Protein AF-A0A6B0VIR2-F1 (afdb_monomer_lite)

Sequence (130 aa):
MRSLENRVILGSFLLFAAVIVGVIAAERVFDVRFGDYPLLAFLAFAGLTVALPQLYLAKTDTDVDPRSRVRFAVIVTMVFAAMFAESATTLQDRLILIVGGGAFLALVGYEFFAGYRASSRDGSRPDTDR

pLDDT: mean 81.24, std 11.01, range [48.38, 96.31]

Structure (mmCIF, N/CA/C/O backbone):
data_AF-A0A6B0VIR2-F1
#
_entry.id   AF-A0A6B0VIR2-F1
#
loop_
_atom_site.group_PDB
_atom_site.id
_atom_site.type_symbol
_atom_site.label_atom_id
_atom_site.label_alt_id
_atom_site.label_comp_id
_atom_site.label_asym_id
_atom_site.label_entity_id
_atom_site.label_seq_id
_atom_site.pdbx_PDB_ins_code
_atom_site.Cartn_x
_atom_site.Cartn_y
_atom_site.Cartn_z
_atom_site.occupancy
_atom_site.B_iso_or_equiv
_atom_site.auth_seq_id
_ato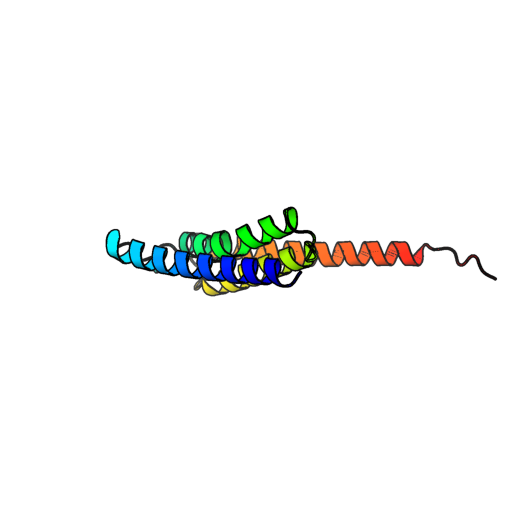m_site.auth_comp_id
_atom_site.auth_asym_id
_atom_site.auth_atom_id
_atom_site.pdbx_PDB_model_num
ATOM 1 N N . MET A 1 1 ? -2.759 -9.617 -25.330 1.00 48.38 1 MET A N 1
ATOM 2 C CA . MET A 1 1 ? -2.222 -8.529 -24.483 1.00 48.38 1 MET A CA 1
ATOM 3 C C . MET A 1 1 ? -3.301 -7.813 -23.656 1.00 48.38 1 MET A C 1
ATOM 5 O O . MET A 1 1 ? -3.176 -7.845 -22.447 1.00 48.38 1 MET A O 1
ATOM 9 N N . ARG A 1 2 ? -4.436 -7.325 -24.197 1.00 53.06 2 ARG A N 1
ATOM 10 C CA . ARG A 1 2 ? -5.511 -6.684 -23.378 1.00 53.06 2 ARG A CA 1
ATOM 11 C C . ARG A 1 2 ? -6.186 -7.556 -22.293 1.00 53.06 2 ARG A C 1
ATOM 13 O O . ARG A 1 2 ? -6.811 -7.026 -21.384 1.00 53.06 2 ARG A O 1
ATOM 20 N N . SER A 1 3 ? -6.109 -8.887 -22.383 1.00 63.16 3 SER A N 1
ATOM 21 C CA . SER A 1 3 ? -6.872 -9.794 -21.504 1.00 63.16 3 SER A CA 1
ATOM 22 C C . SER A 1 3 ? -6.234 -10.061 -20.134 1.00 63.16 3 SER A C 1
ATOM 24 O O . SER A 1 3 ? -6.971 -10.435 -19.225 1.00 63.16 3 SER A O 1
ATOM 26 N N . LEU A 1 4 ? -4.911 -9.939 -19.976 1.00 63.19 4 LEU A N 1
ATOM 27 C CA . LEU A 1 4 ? -4.227 -10.188 -18.695 1.00 63.19 4 LEU A CA 1
ATOM 28 C C . LEU A 1 4 ? -4.339 -8.968 -17.782 1.00 63.19 4 LEU A C 1
ATOM 30 O O . LEU A 1 4 ? -4.800 -9.093 -16.654 1.00 63.19 4 LEU A O 1
ATOM 34 N N . GLU A 1 5 ? -4.059 -7.781 -18.316 1.00 54.78 5 GLU A N 1
ATOM 35 C CA . GLU A 1 5 ? -4.228 -6.501 -17.624 1.00 54.78 5 GLU A CA 1
ATOM 36 C C . GLU A 1 5 ? -5.670 -6.304 -17.126 1.00 54.78 5 GLU A C 1
ATOM 38 O O . GLU A 1 5 ? -5.895 -6.041 -15.946 1.00 54.78 5 GLU A O 1
ATOM 43 N N . ASN A 1 6 ? -6.665 -6.564 -17.984 1.00 71.19 6 ASN A N 1
ATOM 44 C CA . ASN A 1 6 ? -8.073 -6.446 -17.601 1.00 71.19 6 ASN A CA 1
ATOM 45 C C . ASN A 1 6 ? -8.485 -7.492 -16.547 1.00 71.19 6 ASN A C 1
ATOM 47 O O . ASN A 1 6 ? -9.329 -7.214 -15.702 1.00 71.19 6 ASN A O 1
ATOM 51 N N . ARG A 1 7 ? -7.869 -8.685 -16.549 1.00 70.75 7 ARG A N 1
ATOM 52 C CA . ARG A 1 7 ? -8.083 -9.712 -15.513 1.00 70.75 7 ARG A CA 1
ATOM 53 C C . ARG A 1 7 ? -7.427 -9.351 -14.191 1.00 70.75 7 ARG A C 1
ATOM 55 O O . ARG A 1 7 ? -7.983 -9.679 -13.153 1.00 70.75 7 ARG A O 1
ATOM 62 N N . VAL A 1 8 ? -6.275 -8.692 -14.221 1.00 64.06 8 VAL A N 1
ATOM 63 C CA . VAL A 1 8 ? -5.580 -8.230 -13.018 1.00 64.06 8 VAL A CA 1
ATOM 64 C C . VAL A 1 8 ? -6.339 -7.077 -12.379 1.00 64.06 8 VAL A C 1
ATOM 66 O O . VAL A 1 8 ? -6.600 -7.130 -11.184 1.00 64.06 8 VAL A O 1
ATOM 69 N N . ILE A 1 9 ? -6.761 -6.083 -13.165 1.00 71.25 9 ILE A N 1
ATOM 70 C CA . ILE A 1 9 ? -7.590 -4.974 -12.673 1.00 71.25 9 ILE A CA 1
ATOM 71 C C . ILE A 1 9 ? -8.893 -5.521 -12.089 1.00 71.25 9 ILE A C 1
ATOM 73 O O . ILE A 1 9 ? -9.252 -5.188 -10.960 1.00 71.25 9 ILE A O 1
ATOM 77 N N . LEU A 1 10 ? -9.561 -6.422 -12.816 1.00 76.81 10 LEU A N 1
ATOM 78 C CA . LEU A 1 10 ? -10.772 -7.078 -12.335 1.00 76.81 10 LEU A CA 1
ATOM 79 C C . LEU A 1 10 ? -10.500 -7.924 -11.085 1.00 76.81 10 LEU A C 1
ATOM 81 O O . LEU A 1 10 ? -11.298 -7.906 -10.161 1.00 76.81 10 LEU A O 1
ATOM 85 N N . GLY A 1 11 ? -9.366 -8.620 -11.017 1.00 75.50 11 GLY A N 1
ATOM 86 C CA . GLY A 1 11 ? -8.953 -9.418 -9.866 1.00 75.50 11 GLY A CA 1
ATOM 87 C C . GLY A 1 11 ? -8.680 -8.569 -8.628 1.00 75.50 11 GLY A C 1
ATOM 88 O O . GLY A 1 11 ? -9.158 -8.906 -7.550 1.00 75.50 11 GLY A O 1
ATOM 89 N N . SER A 1 12 ? -7.986 -7.439 -8.772 1.00 63.53 12 SER A N 1
ATOM 90 C CA . SER A 1 12 ? -7.766 -6.479 -7.686 1.00 63.53 12 SER A CA 1
ATOM 91 C C . SER A 1 12 ? -9.071 -5.833 -7.235 1.00 63.53 12 SER A C 1
ATOM 93 O O . SER A 1 12 ? -9.294 -5.692 -6.037 1.00 63.53 12 SER A O 1
ATOM 95 N N . PHE A 1 13 ? -9.964 -5.500 -8.169 1.00 76.50 13 PHE A N 1
ATOM 96 C CA . PHE A 1 13 ? -11.279 -4.955 -7.844 1.00 76.50 13 PHE A CA 1
ATOM 97 C C . PHE A 1 13 ? -12.163 -5.980 -7.122 1.00 76.50 13 PHE A C 1
ATOM 99 O O . PHE A 1 13 ? -12.786 -5.658 -6.115 1.00 76.50 13 PHE A O 1
ATOM 106 N N . LEU A 1 14 ? -12.178 -7.230 -7.590 1.00 72.81 14 LEU A N 1
ATOM 107 C CA . LEU A 1 14 ? -12.911 -8.323 -6.952 1.00 72.81 14 LEU A CA 1
ATOM 108 C C . LEU A 1 14 ? -12.332 -8.667 -5.579 1.00 72.81 14 LEU A C 1
ATOM 110 O O . LEU A 1 14 ? -13.099 -8.901 -4.653 1.00 72.81 14 LEU A O 1
ATOM 114 N N . LEU A 1 15 ? -11.006 -8.656 -5.421 1.00 75.19 15 LEU A N 1
ATOM 115 C CA . LEU A 1 15 ? -10.352 -8.852 -4.128 1.00 75.19 15 LEU A CA 1
ATOM 116 C C . LEU A 1 15 ? -10.693 -7.715 -3.161 1.00 75.19 15 LEU A C 1
ATOM 118 O O . LEU A 1 15 ? -11.022 -7.972 -2.008 1.00 75.19 15 LEU A O 1
ATOM 122 N N . PHE A 1 16 ? -10.660 -6.468 -3.632 1.00 71.50 16 PHE A N 1
ATOM 123 C CA . PHE A 1 16 ? -11.056 -5.304 -2.846 1.00 71.50 16 PHE A CA 1
ATOM 124 C C . PHE A 1 16 ? -12.523 -5.398 -2.406 1.00 71.50 16 PHE A C 1
ATOM 126 O O . PHE A 1 16 ? -12.823 -5.260 -1.222 1.00 71.50 16 PHE A O 1
ATOM 133 N N . ALA A 1 17 ? -13.429 -5.726 -3.332 1.00 76.00 17 ALA A N 1
ATOM 134 C CA . ALA A 1 17 ? -14.837 -5.951 -3.027 1.00 76.00 17 ALA A CA 1
ATOM 135 C C . ALA A 1 17 ? -15.031 -7.112 -2.037 1.00 76.00 17 ALA A C 1
ATOM 137 O O . ALA A 1 17 ? -15.812 -6.991 -1.096 1.00 76.00 17 ALA A O 1
ATOM 138 N N . ALA A 1 18 ? -14.290 -8.212 -2.197 1.00 74.12 18 ALA A N 1
ATOM 139 C CA . ALA A 1 18 ? -14.331 -9.350 -1.286 1.00 74.12 18 ALA A CA 1
ATOM 140 C C . ALA A 1 18 ? -13.839 -8.984 0.120 1.00 74.12 18 ALA A C 1
ATOM 142 O O . ALA A 1 18 ? -14.436 -9.426 1.097 1.00 74.12 18 ALA A O 1
ATOM 143 N N . VAL A 1 19 ? -12.804 -8.148 0.241 1.00 76.94 19 VAL A N 1
ATOM 144 C CA . VAL A 1 19 ? -12.332 -7.653 1.541 1.00 76.94 19 VAL A CA 1
ATOM 145 C C . VAL A 1 19 ? -13.355 -6.724 2.182 1.00 76.94 19 VAL A C 1
ATOM 147 O O . VAL A 1 19 ? -13.626 -6.888 3.365 1.00 76.94 19 VAL A O 1
ATOM 150 N N . ILE A 1 20 ? -13.996 -5.827 1.427 1.00 78.38 20 ILE A N 1
ATOM 151 C CA . ILE A 1 20 ? -15.095 -5.004 1.959 1.00 78.38 20 ILE A CA 1
ATOM 152 C C . ILE A 1 20 ? -16.221 -5.891 2.494 1.00 78.38 20 ILE A C 1
ATOM 154 O O . ILE A 1 20 ? -16.658 -5.720 3.630 1.00 78.38 20 ILE A O 1
ATOM 158 N N . VAL A 1 21 ? -16.676 -6.862 1.697 1.00 80.69 21 VAL A N 1
ATOM 159 C CA . VAL A 1 21 ? -17.737 -7.792 2.108 1.00 80.69 21 VAL A CA 1
ATOM 160 C C . VAL A 1 21 ? -17.302 -8.611 3.322 1.00 80.69 21 VAL A C 1
ATOM 162 O O . VAL A 1 21 ? -18.093 -8.787 4.244 1.00 80.69 21 VAL A O 1
ATOM 165 N N . GLY A 1 22 ? -16.050 -9.070 3.354 1.00 74.00 22 GLY A N 1
ATOM 166 C CA . GLY A 1 22 ? -15.472 -9.811 4.471 1.00 74.00 22 GLY A CA 1
ATOM 167 C C . GLY A 1 22 ? -15.411 -8.991 5.757 1.00 74.00 22 GLY A C 1
ATOM 168 O O . GLY A 1 22 ? -15.778 -9.503 6.807 1.00 74.00 22 GLY A O 1
ATOM 169 N N . VAL A 1 23 ? -15.026 -7.715 5.672 1.00 70.94 23 VAL A N 1
ATOM 170 C CA . VAL A 1 23 ? -15.033 -6.780 6.805 1.00 70.94 23 VAL A CA 1
ATOM 171 C C . VAL A 1 23 ? -16.461 -6.579 7.307 1.00 70.94 23 VAL A C 1
ATOM 173 O O . VAL A 1 23 ? -16.721 -6.843 8.473 1.00 70.94 23 VAL A O 1
ATOM 176 N N . ILE A 1 24 ? -17.413 -6.236 6.432 1.00 76.38 24 ILE A N 1
ATOM 177 C CA . ILE A 1 24 ? -18.823 -6.033 6.819 1.00 76.38 24 ILE A CA 1
ATOM 178 C C . ILE A 1 24 ? -19.416 -7.301 7.452 1.00 76.38 24 ILE A C 1
ATOM 180 O O . ILE A 1 24 ? -20.135 -7.231 8.449 1.00 76.38 24 ILE A O 1
ATOM 184 N N . ALA A 1 25 ? -19.133 -8.472 6.877 1.00 73.50 25 ALA A N 1
ATOM 185 C CA . ALA A 1 25 ? -19.595 -9.747 7.410 1.00 73.50 25 ALA A CA 1
ATOM 186 C C . ALA A 1 25 ? -18.953 -10.057 8.769 1.00 73.50 25 ALA A C 1
ATOM 188 O O . ALA A 1 25 ? -19.650 -10.501 9.678 1.00 73.50 25 ALA A O 1
ATOM 189 N N . ALA A 1 26 ? -17.655 -9.791 8.931 1.00 67.12 26 ALA A N 1
ATOM 190 C CA . ALA A 1 26 ? -16.948 -9.994 10.188 1.00 67.12 26 ALA A CA 1
ATOM 191 C C . ALA A 1 26 ? -17.471 -9.070 11.297 1.00 67.12 26 ALA A C 1
ATOM 193 O O . ALA A 1 26 ? -17.701 -9.549 12.404 1.00 67.12 26 ALA A O 1
ATOM 194 N N . GLU A 1 27 ? -17.746 -7.796 11.002 1.00 76.44 27 GLU A N 1
ATOM 195 C CA . GLU A 1 27 ? -18.353 -6.876 11.974 1.00 76.44 27 GLU A CA 1
ATOM 196 C C . GLU A 1 27 ? -19.726 -7.376 12.437 1.00 76.44 27 GLU A C 1
ATOM 198 O O . GLU A 1 27 ? -20.033 -7.349 13.625 1.00 76.44 27 GLU A O 1
ATOM 203 N N . ARG A 1 28 ? -20.540 -7.909 11.517 1.00 74.50 28 ARG A N 1
ATOM 204 C CA . ARG A 1 28 ? -21.872 -8.434 11.853 1.00 74.50 28 ARG A CA 1
ATOM 205 C C . ARG A 1 28 ? -21.856 -9.754 12.616 1.00 74.50 28 ARG A C 1
ATOM 207 O O . ARG A 1 28 ? -22.783 -10.007 13.377 1.00 74.50 28 ARG A O 1
ATOM 214 N N . VAL A 1 29 ? -20.876 -10.619 12.361 1.00 75.31 29 VAL A N 1
ATOM 215 C CA . VAL A 1 29 ? -20.818 -11.968 12.953 1.00 75.31 29 VAL A CA 1
ATOM 216 C C . VAL A 1 29 ? -20.081 -11.969 14.288 1.00 75.31 29 VAL A C 1
ATOM 218 O O . VAL A 1 29 ? -20.483 -12.688 15.198 1.00 75.31 29 VAL A O 1
ATOM 221 N N . PHE A 1 30 ? -19.011 -11.183 14.408 1.00 71.75 30 PHE A N 1
ATOM 222 C CA . PHE A 1 30 ? -18.146 -11.184 15.588 1.00 71.75 30 PHE A CA 1
ATOM 223 C C . PHE A 1 30 ? -18.398 -10.001 16.534 1.00 71.75 30 PHE A C 1
ATOM 225 O O . PHE A 1 30 ? -17.767 -9.952 17.585 1.00 71.75 30 PHE A O 1
ATOM 232 N N . ASP A 1 31 ? -19.296 -9.070 16.178 1.00 70.25 31 ASP A N 1
ATOM 233 C CA . ASP A 1 31 ? -19.576 -7.823 16.919 1.00 70.25 31 ASP A CA 1
ATOM 234 C C . ASP A 1 31 ? -18.309 -6.983 17.194 1.00 70.25 31 ASP A C 1
ATOM 236 O O . ASP A 1 31 ? -18.206 -6.223 18.153 1.00 70.25 31 ASP A O 1
ATOM 240 N N . VAL A 1 32 ? -17.300 -7.140 16.333 1.00 67.88 32 VAL A N 1
ATOM 241 C CA . VAL A 1 32 ? -16.041 -6.395 16.387 1.00 67.88 32 VAL A CA 1
ATOM 242 C C . VAL A 1 32 ? -16.182 -5.168 15.502 1.00 67.88 32 VAL A C 1
ATOM 244 O O . VAL A 1 32 ? -16.539 -5.302 14.337 1.00 67.88 32 VAL A O 1
ATOM 247 N N . ARG A 1 33 ? -15.850 -3.978 16.007 1.00 70.00 33 ARG A N 1
ATOM 248 C CA . ARG A 1 33 ? -15.780 -2.764 15.183 1.00 70.00 33 ARG A CA 1
ATOM 249 C C . ARG A 1 33 ? -14.360 -2.626 14.655 1.00 70.00 33 ARG A C 1
ATOM 251 O O . ARG A 1 33 ? -13.426 -2.464 15.437 1.00 70.00 33 ARG A O 1
ATOM 258 N N . PHE A 1 34 ? -14.163 -2.653 13.337 1.00 67.06 34 PHE A N 1
ATOM 259 C CA . PHE A 1 34 ? -12.814 -2.496 12.772 1.00 67.06 34 PHE A CA 1
ATOM 260 C C . PHE A 1 34 ? -12.199 -1.120 13.075 1.00 67.06 34 PHE A C 1
ATOM 262 O O . PHE A 1 34 ? -10.976 -0.987 13.062 1.00 67.06 34 PHE A O 1
ATOM 269 N N . GLY A 1 35 ? -13.027 -0.126 13.416 1.00 69.62 35 GLY A N 1
ATOM 270 C CA . GLY A 1 35 ? -12.578 1.172 13.930 1.00 69.62 35 GLY A CA 1
ATOM 271 C C . GLY A 1 35 ? -11.775 1.092 15.235 1.00 69.6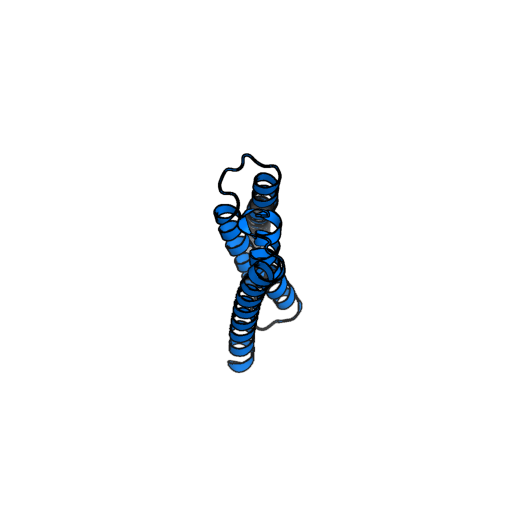2 35 GLY A C 1
ATOM 272 O O . GLY A 1 35 ? -10.932 1.951 15.466 1.00 69.62 35 GLY A O 1
ATOM 273 N N . ASP A 1 36 ? -11.953 0.040 16.042 1.00 79.62 36 ASP A N 1
ATOM 274 C CA . ASP A 1 36 ? -11.201 -0.149 17.293 1.00 79.62 36 ASP A CA 1
ATOM 275 C C . ASP A 1 36 ? -9.798 -0.744 17.048 1.00 79.62 36 ASP A C 1
ATOM 277 O O . ASP A 1 36 ? -8.939 -0.752 17.935 1.00 79.62 36 ASP A O 1
ATOM 281 N N . TYR A 1 37 ? -9.537 -1.221 15.825 1.00 84.25 37 TYR A N 1
ATOM 282 C CA . TYR A 1 37 ? -8.283 -1.859 15.423 1.00 84.25 37 TYR A CA 1
ATOM 283 C C . TYR A 1 37 ? -7.728 -1.245 14.124 1.00 84.25 37 TYR A C 1
ATOM 285 O O . TYR A 1 37 ? -7.601 -1.944 13.109 1.00 84.25 37 TYR A O 1
ATOM 293 N N . PRO A 1 38 ? -7.352 0.050 14.134 1.00 86.19 38 PRO A N 1
ATOM 294 C CA . PRO A 1 38 ? -6.908 0.771 12.940 1.00 86.19 38 PRO A CA 1
ATOM 295 C C . PRO A 1 38 ? -5.706 0.113 12.254 1.00 86.19 38 PRO A C 1
ATOM 297 O O . PRO A 1 38 ? -5.623 0.123 11.027 1.00 86.19 38 PRO A O 1
ATOM 300 N N . LEU A 1 39 ? -4.803 -0.529 13.007 1.00 86.50 39 LEU A N 1
ATOM 301 C CA . LEU A 1 39 ? -3.668 -1.244 12.417 1.00 86.50 39 LEU A CA 1
ATOM 302 C C . LEU A 1 39 ? -4.112 -2.473 11.614 1.00 86.50 39 LEU A C 1
ATOM 304 O O . LEU A 1 39 ? -3.615 -2.702 10.513 1.00 86.50 39 LEU A O 1
ATOM 308 N N . LEU A 1 40 ? -5.049 -3.263 12.145 1.00 85.25 40 LEU A N 1
ATOM 309 C CA . LEU A 1 40 ? -5.593 -4.430 11.443 1.00 85.25 40 LEU A CA 1
ATOM 310 C C . LEU A 1 40 ? -6.357 -4.004 10.192 1.00 85.25 40 LEU A C 1
ATOM 312 O O . LEU A 1 40 ? -6.164 -4.598 9.132 1.00 85.25 40 LEU A O 1
ATOM 316 N N . ALA A 1 41 ? -7.170 -2.953 10.303 1.00 85.50 41 ALA A N 1
ATOM 317 C CA . ALA A 1 41 ? -7.882 -2.389 9.167 1.00 85.50 41 ALA A CA 1
ATOM 318 C C . ALA A 1 41 ? -6.899 -1.901 8.088 1.00 85.50 41 ALA A C 1
ATOM 320 O O . ALA A 1 41 ? -7.015 -2.288 6.925 1.00 85.50 41 ALA A O 1
ATOM 321 N N . PHE A 1 42 ? -5.863 -1.152 8.470 1.00 88.19 42 PHE A N 1
ATOM 322 C CA . PHE A 1 42 ? -4.808 -0.718 7.557 1.00 88.19 42 PHE A CA 1
ATOM 323 C C . PHE A 1 42 ? -4.116 -1.897 6.856 1.00 88.19 42 PHE A C 1
ATOM 325 O O . PHE A 1 42 ? -3.958 -1.881 5.636 1.00 88.19 42 PHE A O 1
ATOM 332 N N . LEU A 1 43 ? -3.737 -2.948 7.588 1.00 88.75 43 LEU A N 1
ATOM 333 C CA . LEU A 1 43 ? -3.098 -4.128 6.998 1.00 88.75 43 LEU A CA 1
ATOM 334 C C . LEU A 1 43 ? -4.032 -4.885 6.048 1.00 88.75 43 LEU A C 1
ATOM 336 O O . LEU A 1 43 ? -3.581 -5.366 5.008 1.00 88.75 43 LEU A O 1
ATOM 340 N N . ALA A 1 44 ? -5.324 -4.971 6.361 1.00 84.62 44 ALA A N 1
ATOM 341 C CA . ALA A 1 44 ? -6.306 -5.594 5.483 1.00 84.62 44 ALA A CA 1
ATOM 342 C C . ALA A 1 44 ? -6.490 -4.787 4.189 1.00 84.62 44 ALA A C 1
ATOM 344 O O . ALA A 1 44 ? -6.387 -5.335 3.093 1.00 84.62 44 ALA A O 1
ATOM 345 N N . PHE A 1 45 ? -6.697 -3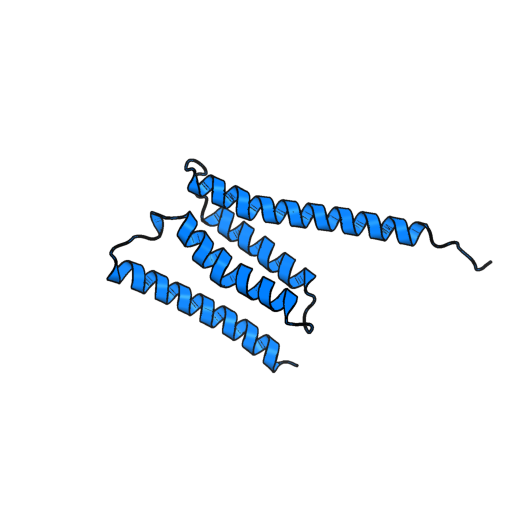.474 4.288 1.00 83.12 45 PHE A N 1
ATOM 346 C CA . PHE A 1 45 ? -6.912 -2.635 3.112 1.00 83.12 45 PHE A CA 1
ATOM 347 C C . PHE A 1 45 ? -5.605 -2.374 2.356 1.00 83.12 45 PHE A C 1
ATOM 349 O O . PHE A 1 45 ? -5.433 -2.848 1.235 1.00 83.12 45 PHE A O 1
ATOM 356 N N . ALA A 1 46 ? -4.639 -1.684 2.955 1.00 88.12 46 ALA A N 1
ATOM 357 C CA . ALA A 1 46 ? -3.400 -1.323 2.272 1.00 88.12 46 ALA A CA 1
ATOM 358 C C . ALA A 1 46 ? -2.499 -2.538 2.011 1.00 88.12 46 ALA A C 1
ATOM 360 O O . ALA A 1 46 ? -1.954 -2.685 0.919 1.00 88.12 46 ALA A O 1
ATOM 361 N N . GLY A 1 47 ? -2.356 -3.432 2.991 1.00 86.69 47 GLY A N 1
ATOM 362 C CA . GLY A 1 47 ? -1.485 -4.600 2.874 1.00 86.69 47 GLY A CA 1
ATOM 363 C C . GLY A 1 47 ? -2.051 -5.658 1.930 1.00 86.69 47 GLY A C 1
ATOM 364 O O . GLY A 1 47 ? -1.457 -5.951 0.893 1.00 86.69 47 GLY A O 1
ATOM 365 N N . LEU A 1 48 ? -3.202 -6.232 2.280 1.00 85.69 48 LEU A N 1
ATOM 366 C CA . LEU A 1 48 ? -3.741 -7.406 1.593 1.00 85.69 48 LEU A CA 1
ATOM 367 C C . LEU A 1 48 ? -4.386 -7.074 0.242 1.00 85.69 48 LEU A C 1
ATOM 369 O O . LEU A 1 48 ? -4.208 -7.841 -0.702 1.00 85.69 48 LEU A O 1
ATOM 373 N N . THR A 1 49 ? -5.112 -5.956 0.114 1.00 81.06 49 THR A N 1
ATOM 374 C CA . THR A 1 49 ? -5.797 -5.638 -1.159 1.00 81.06 49 THR A CA 1
ATOM 375 C C . THR A 1 49 ? -4.935 -4.882 -2.159 1.00 81.06 49 THR A C 1
ATOM 377 O O . THR A 1 49 ? -5.192 -4.966 -3.360 1.00 81.06 49 THR A O 1
ATOM 380 N N . VAL A 1 50 ? -3.901 -4.172 -1.694 1.00 83.62 50 VAL A N 1
ATOM 381 C CA . VAL A 1 50 ? -3.072 -3.324 -2.560 1.00 83.62 50 VAL A CA 1
ATOM 382 C C . VAL A 1 50 ? -1.633 -3.809 -2.615 1.00 83.62 50 VAL A C 1
ATOM 384 O O . VAL A 1 50 ? -1.187 -4.273 -3.665 1.00 83.62 50 VAL A O 1
ATOM 387 N N . ALA A 1 51 ? -0.891 -3.702 -1.514 1.00 88.38 51 ALA A N 1
ATOM 388 C CA . ALA A 1 51 ? 0.547 -3.922 -1.525 1.00 88.38 51 ALA A CA 1
ATOM 389 C C . ALA A 1 51 ? 0.895 -5.354 -1.943 1.00 88.38 51 ALA A C 1
ATOM 391 O O . ALA A 1 51 ? 1.727 -5.549 -2.825 1.00 88.38 51 ALA A O 1
ATOM 392 N N . LEU A 1 52 ? 0.222 -6.357 -1.377 1.00 86.44 52 LEU A N 1
ATOM 393 C CA . LEU A 1 52 ? 0.525 -7.761 -1.635 1.00 86.44 52 LEU A CA 1
ATOM 394 C C . LEU A 1 52 ? 0.270 -8.154 -3.107 1.00 86.44 52 LEU A C 1
ATOM 396 O O . LEU A 1 52 ? 1.204 -8.668 -3.728 1.00 86.44 52 LEU A O 1
ATOM 400 N N . PRO A 1 53 ? -0.892 -7.857 -3.728 1.00 81.25 53 PRO A N 1
ATOM 401 C CA . PRO A 1 53 ? -1.098 -8.108 -5.154 1.00 81.25 53 PRO A CA 1
ATOM 402 C C . PRO A 1 53 ? -0.115 -7.355 -6.052 1.00 81.25 53 PRO A C 1
ATOM 404 O O . PRO A 1 53 ? 0.426 -7.937 -6.990 1.00 81.25 53 PRO A O 1
ATOM 407 N N . GLN A 1 54 ? 0.155 -6.076 -5.771 1.00 86.38 54 GLN A N 1
ATOM 408 C CA . GLN A 1 54 ? 1.037 -5.265 -6.617 1.00 86.38 54 GLN A CA 1
ATOM 409 C C . GLN A 1 54 ? 2.497 -5.721 -6.537 1.00 86.38 54 GLN A C 1
ATOM 411 O O . GLN A 1 54 ? 3.176 -5.773 -7.562 1.00 86.38 54 GLN A O 1
ATOM 416 N N . LEU A 1 55 ? 2.969 -6.114 -5.351 1.00 87.00 55 LEU A N 1
ATOM 417 C CA . LEU A 1 55 ? 4.307 -6.677 -5.164 1.00 87.00 55 LEU A CA 1
ATOM 418 C C . LEU A 1 55 ? 4.427 -8.087 -5.754 1.00 87.00 55 LEU A C 1
ATOM 420 O O . LEU A 1 55 ? 5.465 -8.418 -6.326 1.00 87.00 55 LEU A O 1
ATOM 424 N N . TYR A 1 56 ? 3.372 -8.903 -5.663 1.00 82.31 56 TYR A N 1
ATOM 425 C CA . TYR A 1 56 ? 3.325 -10.202 -6.332 1.00 82.31 56 TYR A CA 1
ATOM 426 C C . TYR A 1 56 ? 3.459 -10.032 -7.849 1.00 82.31 56 TYR A C 1
ATOM 428 O O . TYR A 1 56 ? 4.339 -10.632 -8.460 1.00 82.31 56 TYR A O 1
ATOM 436 N N . LEU A 1 57 ? 2.669 -9.131 -8.438 1.00 82.75 57 LEU A N 1
ATOM 437 C CA . LEU A 1 57 ? 2.710 -8.852 -9.873 1.00 82.75 57 LEU A CA 1
ATOM 438 C C . LEU A 1 57 ? 4.031 -8.230 -10.313 1.00 82.75 57 LEU A C 1
ATOM 440 O O . LEU A 1 57 ? 4.530 -8.589 -11.370 1.00 82.75 57 LEU A O 1
ATOM 444 N N . ALA A 1 58 ? 4.644 -7.366 -9.502 1.00 86.69 58 ALA A N 1
ATOM 445 C CA . ALA A 1 58 ? 5.983 -6.847 -9.786 1.00 86.69 58 ALA A CA 1
ATOM 446 C C . ALA A 1 58 ? 7.034 -7.962 -9.919 1.00 86.69 58 ALA A C 1
ATOM 448 O O . ALA A 1 58 ? 8.043 -7.778 -10.594 1.00 86.69 58 ALA A O 1
ATOM 449 N N . LYS A 1 59 ? 6.809 -9.116 -9.283 1.00 87.88 59 LYS A N 1
ATOM 450 C CA . LYS A 1 59 ? 7.697 -10.275 -9.369 1.00 87.88 59 LYS A CA 1
ATOM 451 C C . LYS A 1 59 ? 7.327 -11.234 -10.501 1.00 87.88 59 LYS A C 1
ATOM 453 O O . LYS A 1 59 ? 8.222 -11.853 -11.069 1.00 87.88 59 LYS A O 1
ATOM 458 N N . THR A 1 60 ? 6.038 -11.426 -10.772 1.00 82.81 60 THR A N 1
ATOM 459 C CA . THR A 1 60 ? 5.566 -12.498 -11.665 1.00 82.81 60 THR A CA 1
ATOM 460 C C . THR A 1 60 ? 5.176 -12.035 -13.059 1.00 82.81 60 THR A C 1
ATOM 462 O O . THR A 1 60 ? 5.103 -12.868 -13.956 1.00 82.81 60 THR A O 1
ATOM 465 N N . ASP A 1 61 ? 4.878 -10.752 -13.238 1.00 78.38 61 ASP A N 1
ATOM 466 C CA . ASP A 1 61 ? 4.399 -10.197 -14.499 1.00 78.38 61 ASP A CA 1
ATOM 467 C C . ASP A 1 61 ? 5.454 -9.278 -15.124 1.00 78.38 61 ASP A C 1
ATOM 469 O O . ASP A 1 61 ? 5.935 -8.340 -14.488 1.00 78.38 61 ASP A O 1
ATOM 473 N N . THR A 1 62 ? 5.806 -9.557 -16.378 1.00 76.31 62 THR A N 1
ATOM 474 C CA . THR A 1 62 ? 6.777 -8.783 -17.161 1.00 76.31 62 THR A CA 1
ATOM 475 C C . THR A 1 62 ? 6.122 -7.792 -18.122 1.00 76.31 62 THR A C 1
ATOM 477 O O . THR A 1 62 ? 6.839 -7.009 -18.739 1.00 76.31 62 THR A O 1
ATOM 480 N N . ASP A 1 63 ? 4.792 -7.810 -18.266 1.00 77.25 63 ASP A N 1
ATOM 481 C CA . ASP A 1 63 ? 4.081 -6.940 -19.215 1.00 77.25 63 ASP A CA 1
ATOM 482 C C . ASP A 1 63 ? 4.084 -5.468 -18.772 1.00 77.25 63 ASP A C 1
ATOM 484 O O . ASP A 1 63 ? 4.052 -4.558 -19.601 1.00 77.25 63 ASP A O 1
ATOM 488 N N . VAL A 1 64 ? 4.144 -5.220 -17.462 1.00 76.88 64 VAL A N 1
ATOM 489 C CA . VAL A 1 64 ? 4.236 -3.879 -16.874 1.00 76.88 64 VAL A CA 1
ATOM 490 C C . VAL A 1 64 ? 5.526 -3.774 -16.083 1.00 76.88 64 VAL A C 1
ATOM 492 O O . VAL A 1 64 ? 5.860 -4.671 -15.313 1.00 76.88 64 VAL A O 1
ATOM 495 N N . ASP A 1 65 ? 6.206 -2.637 -16.223 1.00 83.62 65 ASP A N 1
ATOM 496 C CA . ASP A 1 65 ? 7.430 -2.334 -15.491 1.00 83.62 65 ASP A CA 1
ATOM 497 C C . ASP A 1 65 ? 7.257 -2.563 -13.967 1.00 83.62 65 ASP A C 1
ATOM 499 O O . ASP A 1 65 ? 6.443 -1.887 -13.319 1.00 83.62 65 ASP A O 1
ATOM 503 N N . PRO A 1 66 ? 8.032 -3.486 -13.362 1.00 83.38 66 PRO A N 1
ATOM 504 C CA . PRO A 1 66 ? 7.964 -3.791 -11.934 1.00 83.38 66 PRO A CA 1
ATOM 505 C C . PRO A 1 66 ? 8.141 -2.566 -11.03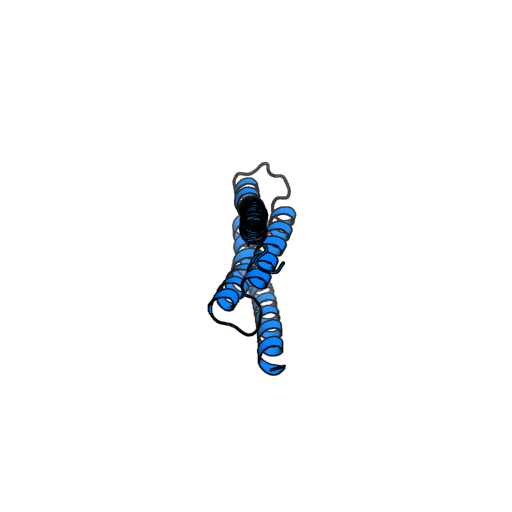9 1.00 83.38 66 PRO A C 1
ATOM 507 O O . PRO A 1 66 ? 7.502 -2.456 -9.990 1.00 83.38 66 PRO A O 1
ATOM 510 N N . ARG A 1 67 ? 8.983 -1.611 -11.455 1.00 86.38 67 ARG A N 1
ATOM 511 C CA . ARG A 1 67 ? 9.251 -0.395 -10.679 1.00 86.38 67 ARG A CA 1
ATOM 512 C C . ARG A 1 67 ? 8.007 0.483 -10.586 1.00 86.38 67 ARG A C 1
ATOM 514 O O . ARG A 1 67 ? 7.706 1.001 -9.512 1.00 86.38 67 ARG A O 1
ATOM 521 N N . SER A 1 68 ? 7.238 0.588 -11.665 1.00 86.00 68 SER A N 1
ATOM 522 C CA . SER A 1 68 ? 5.953 1.294 -11.685 1.00 86.00 68 SER A CA 1
ATOM 523 C C . SER A 1 68 ? 4.926 0.666 -10.734 1.00 86.00 68 SER A C 1
ATOM 525 O O . SER A 1 68 ? 4.247 1.389 -10.002 1.00 86.00 68 SER A O 1
ATOM 527 N N . ARG A 1 69 ? 4.875 -0.671 -10.651 1.00 88.31 69 ARG A N 1
ATOM 528 C CA . ARG A 1 69 ? 3.996 -1.394 -9.709 1.00 88.31 69 ARG A CA 1
ATOM 529 C C . ARG A 1 69 ? 4.376 -1.145 -8.248 1.00 88.31 69 ARG A C 1
ATOM 531 O O . ARG A 1 69 ? 3.506 -0.857 -7.427 1.00 88.31 69 ARG A O 1
ATOM 538 N N . VAL A 1 70 ? 5.672 -1.194 -7.929 1.00 91.12 70 VAL A N 1
ATOM 539 C CA . VAL A 1 70 ? 6.179 -0.904 -6.575 1.00 91.12 70 VAL A CA 1
ATOM 540 C C . VAL A 1 70 ? 5.879 0.543 -6.178 1.00 91.12 70 VAL A C 1
ATOM 542 O O . VAL A 1 70 ? 5.392 0.781 -5.074 1.00 91.12 70 VAL A O 1
ATOM 545 N N . ARG A 1 71 ? 6.098 1.511 -7.080 1.00 90.69 71 ARG A N 1
ATOM 546 C CA . ARG A 1 71 ? 5.769 2.928 -6.839 1.00 90.69 71 ARG A CA 1
ATOM 547 C C . ARG A 1 71 ? 4.292 3.108 -6.504 1.00 90.69 71 ARG A C 1
ATOM 549 O O . ARG A 1 71 ? 3.972 3.739 -5.501 1.00 90.69 71 ARG A O 1
ATOM 556 N N . PHE A 1 72 ? 3.405 2.521 -7.308 1.00 89.88 72 PHE A N 1
ATOM 557 C CA . PHE A 1 72 ? 1.967 2.577 -7.060 1.00 89.88 72 PHE A CA 1
ATOM 558 C C . PHE A 1 72 ? 1.603 1.979 -5.694 1.00 89.88 72 PHE A C 1
ATOM 560 O O . PHE A 1 72 ? 0.924 2.633 -4.904 1.00 89.88 72 PHE A O 1
ATOM 567 N N . ALA A 1 73 ? 2.113 0.782 -5.380 1.00 90.88 73 ALA A N 1
ATOM 568 C CA . ALA A 1 73 ? 1.867 0.117 -4.103 1.00 90.88 73 ALA A CA 1
ATOM 569 C C . ALA A 1 73 ? 2.268 0.993 -2.908 1.00 90.88 73 ALA A C 1
ATOM 571 O O . ALA A 1 73 ? 1.489 1.158 -1.971 1.00 90.88 73 ALA A O 1
ATOM 572 N N . VAL A 1 74 ? 3.460 1.591 -2.957 1.00 94.38 74 VAL A N 1
ATOM 573 C CA . VAL A 1 74 ? 3.983 2.447 -1.886 1.00 94.38 74 VAL A CA 1
ATOM 574 C C . VAL A 1 74 ? 3.167 3.734 -1.741 1.00 94.38 74 VAL A C 1
ATOM 576 O O . VAL A 1 74 ? 2.803 4.092 -0.623 1.00 94.38 74 VAL A O 1
ATOM 579 N N . ILE A 1 75 ? 2.836 4.409 -2.847 1.00 92.19 75 ILE A N 1
ATOM 580 C CA . ILE A 1 75 ? 2.049 5.653 -2.818 1.00 92.19 75 ILE A CA 1
ATOM 581 C C . ILE A 1 75 ? 0.665 5.394 -2.222 1.00 92.19 75 ILE A C 1
ATOM 583 O O . ILE A 1 75 ? 0.244 6.099 -1.308 1.00 92.19 75 ILE A O 1
ATOM 587 N N . VAL A 1 76 ? -0.029 4.357 -2.692 1.00 90.94 76 VAL A N 1
ATOM 588 C CA . VAL A 1 76 ? -1.367 4.023 -2.191 1.00 90.94 76 VAL A CA 1
ATOM 589 C C . VAL A 1 76 ? -1.309 3.578 -0.728 1.00 90.94 76 VAL A C 1
ATOM 591 O O . VAL A 1 76 ? -2.153 3.988 0.064 1.00 90.94 76 VAL A O 1
ATOM 594 N N . THR A 1 77 ? -0.283 2.817 -0.332 1.00 92.44 77 THR A N 1
ATOM 595 C CA . THR A 1 77 ? -0.065 2.444 1.077 1.00 92.44 77 THR A CA 1
ATOM 596 C C . THR A 1 77 ? 0.117 3.676 1.963 1.00 92.44 77 THR A C 1
ATOM 598 O O . THR A 1 77 ? -0.450 3.726 3.050 1.00 92.44 77 THR A O 1
ATOM 601 N N . MET A 1 78 ? 0.848 4.694 1.500 1.00 94.69 78 MET A N 1
ATOM 602 C CA . MET A 1 78 ? 1.009 5.955 2.228 1.00 94.69 78 MET A CA 1
ATOM 603 C C . MET A 1 78 ? -0.311 6.732 2.348 1.00 94.69 78 MET A C 1
ATOM 605 O O . MET A 1 78 ? -0.615 7.254 3.418 1.00 94.69 78 MET A O 1
ATOM 609 N N . VAL A 1 79 ? -1.124 6.772 1.286 1.00 93.44 79 VAL A N 1
ATOM 610 C CA . VAL A 1 79 ? -2.458 7.401 1.328 1.00 93.44 79 VAL A CA 1
ATOM 611 C C . VAL A 1 79 ? -3.341 6.720 2.371 1.00 93.44 79 VAL A C 1
ATOM 613 O O . VAL A 1 79 ? -3.914 7.396 3.222 1.00 93.44 79 VAL A O 1
ATOM 616 N N . PHE A 1 80 ? -3.395 5.386 2.370 1.00 89.81 80 PHE A N 1
ATOM 617 C CA . PHE A 1 80 ? -4.122 4.650 3.402 1.00 89.81 80 PHE A CA 1
ATOM 618 C C . PHE A 1 80 ? -3.545 4.895 4.794 1.00 89.81 80 PHE A C 1
ATOM 620 O O . PHE A 1 80 ? -4.305 5.081 5.737 1.00 89.81 80 PHE A O 1
ATOM 627 N N . ALA A 1 81 ? -2.221 4.950 4.940 1.00 92.31 81 ALA A N 1
ATOM 628 C CA . ALA A 1 81 ? -1.609 5.226 6.231 1.00 92.31 81 ALA A CA 1
ATOM 629 C C . ALA A 1 81 ? -2.057 6.584 6.791 1.00 92.31 81 ALA A C 1
ATOM 631 O O . ALA A 1 81 ? -2.416 6.668 7.961 1.00 92.31 81 ALA A O 1
ATOM 632 N N . ALA A 1 82 ? -2.116 7.620 5.950 1.00 91.31 82 ALA A N 1
ATOM 633 C CA . ALA A 1 82 ? -2.614 8.937 6.341 1.00 91.31 82 ALA A CA 1
ATOM 634 C C . ALA A 1 82 ? -4.112 8.932 6.698 1.00 91.31 82 ALA A C 1
ATOM 636 O O . ALA A 1 82 ? -4.518 9.650 7.604 1.00 91.31 82 ALA A O 1
ATOM 637 N N . MET A 1 83 ? -4.926 8.118 6.018 1.00 90.00 83 MET A N 1
ATOM 638 C CA . MET A 1 83 ? -6.357 7.985 6.323 1.00 90.00 83 MET A CA 1
ATOM 639 C C . MET A 1 83 ? -6.622 7.240 7.636 1.00 90.00 83 MET A C 1
ATOM 641 O O . MET A 1 83 ? -7.569 7.573 8.339 1.00 90.00 83 MET A O 1
ATOM 645 N N . PHE A 1 84 ? -5.817 6.222 7.953 1.00 86.75 84 PHE A N 1
ATOM 646 C CA . PHE A 1 84 ? -6.012 5.377 9.136 1.00 86.75 84 PHE A CA 1
ATOM 647 C C . PHE A 1 84 ? -5.296 5.899 10.391 1.00 86.75 84 PHE A C 1
ATOM 649 O O . PHE A 1 84 ? -5.692 5.556 11.501 1.00 86.75 84 PHE A O 1
ATOM 656 N N . ALA A 1 85 ? -4.259 6.727 10.250 1.00 88.00 85 ALA A N 1
ATOM 657 C CA . ALA A 1 85 ? -3.542 7.331 11.373 1.00 88.00 85 ALA A CA 1
ATOM 658 C C . ALA A 1 85 ? -4.188 8.656 11.818 1.00 88.00 85 ALA A C 1
ATOM 660 O O . ALA A 1 85 ? -3.554 9.709 11.787 1.00 88.00 85 ALA A O 1
ATOM 661 N N . GLU A 1 86 ? -5.456 8.591 12.227 1.00 76.12 86 GLU A N 1
ATOM 662 C CA . GLU A 1 86 ? -6.331 9.751 12.454 1.00 76.12 86 GLU A CA 1
ATOM 663 C C . GLU A 1 86 ? -5.785 10.743 13.502 1.00 76.12 86 GLU A C 1
ATOM 665 O O . GLU A 1 86 ? -5.937 11.955 13.348 1.00 76.12 86 GLU A O 1
ATOM 670 N N . SER A 1 87 ? -5.110 10.251 14.552 1.00 71.06 87 SER A N 1
ATOM 671 C CA . SER A 1 87 ? -4.652 11.089 15.673 1.00 71.06 87 SER A CA 1
ATOM 672 C C . SER A 1 87 ? -3.144 11.043 15.948 1.00 71.06 87 SER A C 1
ATOM 674 O O . SER A 1 87 ? -2.622 11.910 16.649 1.00 71.06 87 SER A O 1
ATOM 676 N N . ALA A 1 88 ? -2.431 10.020 15.456 1.00 74.12 88 ALA A N 1
ATOM 677 C CA . ALA A 1 88 ? -1.030 9.718 15.801 1.00 74.12 88 ALA A CA 1
ATOM 678 C C . ALA A 1 88 ? -0.748 9.569 17.318 1.00 74.12 88 ALA A C 1
ATOM 680 O O . ALA A 1 88 ? 0.411 9.477 17.750 1.00 74.12 88 ALA A O 1
ATOM 681 N N . THR A 1 89 ? -1.794 9.533 18.149 1.00 80.19 89 THR A N 1
ATOM 682 C CA . THR A 1 89 ? -1.663 9.507 19.609 1.00 80.19 89 THR A CA 1
ATOM 683 C C . THR A 1 89 ? -1.389 8.099 20.116 1.00 80.19 89 THR A C 1
ATOM 685 O O . THR A 1 89 ? -0.606 7.922 21.053 1.00 80.19 89 THR A O 1
ATOM 688 N N . THR A 1 90 ? -1.973 7.097 19.458 1.00 88.38 90 THR A N 1
ATOM 689 C CA . THR A 1 90 ? -1.843 5.692 19.836 1.00 88.38 90 THR A CA 1
ATOM 690 C C . THR A 1 90 ? -0.597 5.053 19.222 1.00 88.38 90 THR A C 1
ATOM 692 O O . THR A 1 90 ? -0.049 5.511 18.216 1.00 88.38 90 THR A O 1
ATOM 695 N N . LEU A 1 91 ? -0.137 3.948 19.820 1.00 90.94 91 LEU A N 1
ATOM 696 C CA . LEU A 1 91 ? 0.947 3.146 19.246 1.00 90.94 91 LEU A CA 1
ATOM 697 C C . LEU A 1 91 ? 0.578 2.615 17.851 1.00 90.94 91 LEU A C 1
ATOM 699 O O . LEU A 1 91 ? 1.443 2.561 16.982 1.00 90.94 91 LEU A O 1
ATOM 703 N N . GLN A 1 92 ? -0.690 2.254 17.629 1.00 90.00 92 GLN A N 1
ATOM 704 C CA . GLN A 1 92 ? -1.162 1.740 16.343 1.00 90.00 92 GLN A CA 1
ATOM 705 C C . GLN A 1 92 ? -1.038 2.800 15.245 1.00 90.00 92 GLN A C 1
ATOM 707 O O . GLN A 1 92 ? -0.434 2.522 14.212 1.00 90.00 92 GLN A O 1
ATOM 712 N N . ASP A 1 93 ? -1.497 4.026 15.498 1.00 90.06 93 ASP A N 1
ATOM 713 C CA . ASP A 1 93 ? -1.407 5.132 14.537 1.00 90.06 93 ASP A CA 1
ATOM 714 C C . ASP A 1 93 ? 0.055 5.421 14.158 1.00 90.06 93 ASP A C 1
ATOM 716 O O . ASP A 1 93 ? 0.389 5.617 12.989 1.00 90.06 93 ASP A O 1
ATOM 720 N N . ARG A 1 94 ? 0.965 5.388 15.143 1.00 93.81 94 ARG A N 1
ATOM 721 C CA . ARG A 1 94 ? 2.405 5.579 14.905 1.00 93.81 94 ARG A CA 1
ATOM 722 C C . ARG A 1 94 ? 2.996 4.462 14.057 1.00 93.81 94 ARG A C 1
ATOM 724 O O . ARG A 1 94 ? 3.789 4.745 13.165 1.00 93.81 94 ARG A O 1
ATOM 731 N N . LEU A 1 95 ? 2.622 3.209 14.316 1.00 94.50 95 LEU A N 1
ATOM 732 C CA . LEU A 1 95 ? 3.070 2.073 13.509 1.00 94.50 95 LEU A CA 1
ATOM 733 C C . LEU A 1 95 ? 2.590 2.201 12.060 1.00 94.50 95 LEU A C 1
ATOM 735 O O . LEU A 1 95 ? 3.382 1.992 11.145 1.00 94.50 95 LEU A O 1
ATOM 739 N N . ILE A 1 96 ? 1.337 2.607 11.848 1.00 93.31 96 ILE A N 1
ATOM 740 C CA . ILE A 1 96 ? 0.778 2.852 10.513 1.00 93.31 96 ILE A CA 1
ATOM 741 C C . ILE A 1 96 ? 1.592 3.926 9.777 1.00 93.31 96 ILE A C 1
ATOM 743 O O . ILE A 1 96 ? 2.014 3.706 8.639 1.00 93.31 96 ILE A O 1
ATOM 747 N N . LEU A 1 97 ? 1.892 5.050 10.439 1.00 94.12 97 LEU A N 1
ATOM 748 C CA . LEU A 1 97 ? 2.712 6.123 9.865 1.00 94.12 97 LEU A CA 1
ATOM 749 C C . LEU A 1 97 ? 4.151 5.686 9.583 1.00 94.12 97 LEU A C 1
ATOM 751 O O . LEU A 1 97 ? 4.696 6.040 8.540 1.00 94.12 97 LEU A O 1
ATOM 755 N N . ILE A 1 98 ? 4.769 4.906 10.473 1.00 95.19 98 ILE A N 1
ATOM 756 C CA . ILE A 1 98 ? 6.120 4.371 10.259 1.00 95.19 98 ILE A CA 1
ATOM 757 C C . ILE A 1 98 ? 6.136 3.443 9.043 1.00 95.19 98 ILE A C 1
ATOM 759 O O . ILE A 1 98 ? 7.051 3.531 8.229 1.00 95.19 98 ILE A O 1
ATOM 763 N N . VAL A 1 99 ? 5.129 2.582 8.886 1.00 94.75 99 VAL A N 1
ATOM 764 C CA . VAL A 1 99 ? 5.052 1.654 7.752 1.00 94.75 99 VAL A CA 1
ATOM 765 C C . VAL A 1 99 ? 4.802 2.407 6.446 1.00 94.75 99 VAL A C 1
ATOM 767 O O . VAL A 1 99 ? 5.593 2.277 5.513 1.00 94.75 99 VAL A O 1
ATOM 770 N N . GLY A 1 100 ? 3.740 3.214 6.368 1.00 93.62 100 GLY A N 1
ATOM 771 C CA . GLY A 1 100 ? 3.395 3.946 5.145 1.00 93.62 100 GLY A CA 1
ATOM 772 C C . GLY A 1 100 ? 4.427 5.016 4.789 1.00 93.62 100 GLY A C 1
ATOM 773 O O . GLY A 1 100 ? 4.949 5.042 3.674 1.00 93.62 100 GLY A O 1
ATOM 774 N N . GLY A 1 101 ? 4.776 5.859 5.761 1.00 94.19 101 GLY A N 1
ATOM 775 C CA . GLY A 1 101 ? 5.750 6.935 5.596 1.00 94.19 101 GLY A CA 1
ATOM 776 C C . GLY A 1 101 ? 7.165 6.413 5.383 1.00 94.19 101 GLY A C 1
ATOM 777 O O . GLY A 1 101 ? 7.871 6.902 4.505 1.00 94.19 101 GLY A O 1
ATOM 778 N N . GLY A 1 102 ? 7.572 5.376 6.118 1.00 96.25 102 GLY A N 1
ATOM 779 C CA . GLY A 1 102 ? 8.875 4.737 5.944 1.00 96.25 102 GLY A CA 1
ATOM 780 C C . GLY A 1 102 ? 9.029 4.089 4.570 1.00 96.25 102 GLY A C 1
ATOM 781 O O . GLY A 1 102 ? 10.052 4.291 3.917 1.00 96.25 102 GLY A O 1
ATOM 782 N N . ALA A 1 103 ? 8.003 3.383 4.082 1.00 93.31 103 ALA A N 1
ATOM 783 C CA . ALA A 1 103 ? 8.009 2.828 2.728 1.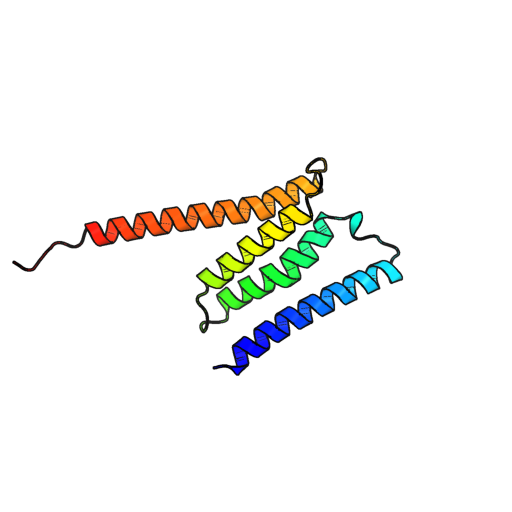00 93.31 103 ALA A CA 1
ATOM 784 C C . ALA A 1 103 ? 8.123 3.930 1.662 1.00 93.31 103 ALA A C 1
ATOM 786 O O . ALA A 1 103 ? 8.901 3.797 0.715 1.00 93.31 103 ALA A O 1
ATOM 787 N N . PHE A 1 104 ? 7.395 5.038 1.833 1.00 94.94 104 PHE A N 1
ATOM 788 C CA . PHE A 1 104 ? 7.467 6.182 0.928 1.00 94.94 104 PHE A CA 1
ATOM 789 C C . PHE A 1 104 ? 8.849 6.846 0.934 1.00 94.94 104 PHE A C 1
ATOM 791 O O . PHE A 1 104 ? 9.431 7.065 -0.128 1.00 94.94 104 PHE A O 1
ATOM 798 N N . LEU A 1 105 ? 9.418 7.107 2.113 1.00 96.31 105 LEU A N 1
ATOM 799 C CA . LEU A 1 105 ? 10.762 7.672 2.245 1.00 96.31 105 LEU A CA 1
ATOM 800 C C . LEU A 1 105 ? 11.830 6.755 1.640 1.00 96.31 105 LEU A C 1
ATOM 802 O O . LEU A 1 105 ? 12.728 7.237 0.951 1.00 96.31 105 LEU A O 1
ATOM 806 N N . ALA A 1 106 ? 11.714 5.441 1.840 1.00 95.38 106 ALA A N 1
ATOM 807 C CA . ALA A 1 106 ? 12.611 4.464 1.235 1.00 95.38 106 ALA A CA 1
ATOM 808 C C . ALA A 1 106 ? 12.522 4.481 -0.298 1.00 95.38 106 ALA A C 1
ATOM 810 O O . ALA A 1 106 ? 13.555 4.470 -0.969 1.00 95.38 106 ALA A O 1
ATOM 811 N N . LEU A 1 107 ? 11.308 4.565 -0.858 1.00 93.69 107 LEU A N 1
ATOM 812 C CA . LEU A 1 107 ? 11.107 4.692 -2.302 1.00 93.69 107 LEU A CA 1
ATOM 813 C C . LEU A 1 107 ? 11.761 5.969 -2.836 1.00 93.69 107 LEU A C 1
ATOM 815 O O . LEU A 1 107 ? 12.530 5.906 -3.790 1.00 93.69 107 LEU A O 1
ATOM 819 N N . VAL A 1 108 ? 11.493 7.115 -2.211 1.00 93.56 108 VAL A N 1
ATOM 820 C CA . VAL A 1 108 ? 12.068 8.402 -2.622 1.00 93.56 108 VAL A CA 1
ATOM 821 C C . VAL A 1 108 ? 13.596 8.351 -2.562 1.00 93.56 108 VAL A C 1
ATOM 823 O O . VAL A 1 108 ? 14.259 8.673 -3.547 1.00 93.56 108 VAL A O 1
ATOM 826 N N . GLY A 1 109 ? 14.166 7.876 -1.452 1.00 94.50 109 GLY A N 1
ATOM 827 C CA . GLY A 1 109 ? 15.614 7.730 -1.297 1.00 94.50 109 GLY A CA 1
ATOM 828 C C . GLY A 1 109 ? 16.235 6.818 -2.358 1.00 94.50 109 GLY A C 1
ATOM 829 O O . GLY A 1 109 ? 17.273 7.151 -2.932 1.00 94.50 109 GLY A O 1
ATOM 830 N N . TYR A 1 110 ? 15.570 5.705 -2.679 1.00 92.69 110 TYR A N 1
ATOM 831 C CA . TYR A 1 110 ? 15.993 4.808 -3.751 1.00 92.69 110 TYR A CA 1
ATOM 832 C C . TYR A 1 110 ? 15.972 5.491 -5.126 1.00 92.69 110 TYR A C 1
ATOM 834 O O . TYR A 1 110 ? 16.931 5.363 -5.886 1.00 92.69 110 TYR A O 1
ATOM 842 N N . GLU A 1 111 ? 14.912 6.235 -5.449 1.00 91.81 111 GLU A N 1
ATOM 843 C CA . GLU A 1 111 ? 14.780 6.945 -6.726 1.00 91.81 111 GLU A CA 1
ATOM 844 C C . GLU A 1 111 ? 15.867 8.013 -6.905 1.00 91.81 111 GLU A C 1
ATOM 846 O O . GLU A 1 111 ? 16.504 8.067 -7.960 1.00 91.81 111 GLU A O 1
ATOM 851 N N . PHE A 1 112 ? 16.153 8.794 -5.858 1.00 92.38 112 PHE A N 1
ATOM 852 C CA . PHE A 1 112 ? 17.245 9.771 -5.867 1.00 92.38 112 PHE A CA 1
ATOM 853 C C . PHE A 1 112 ? 18.607 9.108 -6.073 1.00 92.38 112 PHE A C 1
ATOM 855 O O . PHE A 1 112 ? 19.387 9.537 -6.926 1.00 92.38 112 PHE A O 1
ATOM 862 N N . PHE A 1 113 ? 18.892 8.038 -5.329 1.00 92.75 113 PHE A N 1
ATOM 863 C CA . PHE A 1 113 ? 20.159 7.321 -5.442 1.00 92.75 113 PHE A CA 1
ATOM 864 C C . PHE A 1 113 ? 20.342 6.680 -6.826 1.00 92.75 113 PHE A C 1
ATOM 866 O O . PHE A 1 113 ? 21.413 6.772 -7.432 1.00 92.75 113 PHE A O 1
ATOM 873 N N . ALA A 1 114 ? 19.289 6.052 -7.352 1.00 89.81 114 ALA A N 1
ATOM 874 C CA . ALA A 1 114 ? 19.303 5.449 -8.678 1.00 89.81 114 ALA A CA 1
ATOM 875 C C . ALA A 1 1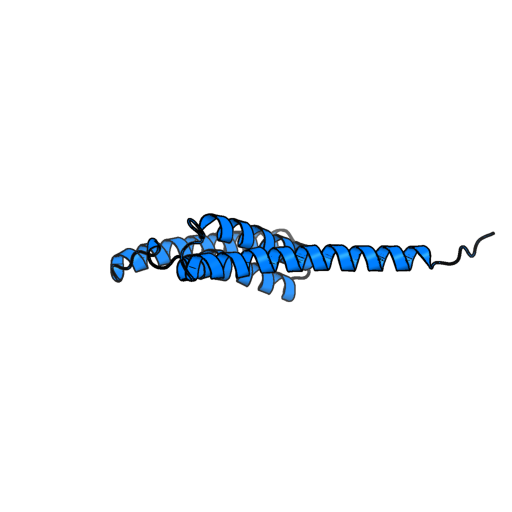14 ? 19.495 6.504 -9.779 1.00 89.81 114 ALA A C 1
ATOM 877 O O . ALA A 1 114 ? 20.272 6.273 -10.707 1.00 89.81 114 ALA A O 1
ATOM 878 N N . GLY A 1 115 ? 18.834 7.661 -9.654 1.00 87.25 115 GLY A N 1
ATOM 879 C CA . GLY A 1 115 ? 18.994 8.794 -10.565 1.00 87.25 115 GLY A CA 1
ATOM 880 C C . GLY A 1 115 ? 20.419 9.344 -10.560 1.00 87.25 115 GLY A C 1
ATOM 881 O O . GLY A 1 115 ? 21.029 9.472 -11.618 1.00 87.25 115 GLY A O 1
ATOM 882 N N . TYR A 1 116 ? 20.996 9.569 -9.375 1.00 88.50 116 TYR A N 1
ATOM 883 C CA . TYR A 1 116 ? 22.379 10.033 -9.237 1.00 88.50 116 TYR A CA 1
ATOM 884 C C . TYR A 1 116 ? 23.373 9.089 -9.928 1.00 88.50 116 TYR A C 1
ATOM 886 O O . TYR A 1 116 ? 24.217 9.519 -10.715 1.00 88.50 116 TYR A O 1
ATOM 894 N N . ARG A 1 117 ? 23.228 7.777 -9.703 1.00 87.88 117 ARG A N 1
ATOM 895 C CA . ARG A 1 117 ? 24.104 6.760 -10.299 1.00 87.88 117 ARG A CA 1
ATOM 896 C C . ARG A 1 117 ? 23.995 6.689 -11.825 1.00 87.88 117 ARG A C 1
ATOM 898 O O . ARG A 1 117 ? 24.987 6.362 -12.478 1.00 87.88 117 ARG A O 1
ATOM 905 N N . ALA A 1 118 ? 22.813 6.940 -12.388 1.00 84.12 118 ALA A N 1
ATOM 906 C CA . ALA A 1 118 ? 22.625 6.990 -13.835 1.00 84.12 118 ALA A CA 1
ATOM 907 C C . ALA A 1 118 ? 23.382 8.184 -14.440 1.00 84.12 118 ALA A C 1
ATOM 909 O O . ALA A 1 118 ? 24.191 7.990 -15.346 1.00 84.12 118 ALA A O 1
ATOM 910 N N . SER A 1 119 ? 23.235 9.375 -13.852 1.00 79.88 119 SER A N 1
ATOM 911 C CA . SER A 1 119 ? 23.911 10.594 -14.312 1.00 79.88 119 SER A CA 1
ATOM 912 C C . SER A 1 119 ? 25.441 10.495 -14.263 1.00 79.88 119 SER A C 1
ATOM 914 O O . SER A 1 119 ? 26.122 10.951 -15.179 1.00 79.88 119 SER A O 1
ATOM 916 N N . SER A 1 120 ? 26.009 9.855 -13.233 1.00 78.94 120 SER A N 1
ATOM 917 C CA . SER A 1 120 ? 27.466 9.657 -13.140 1.00 78.94 120 SER A CA 1
ATOM 918 C C . SER A 1 120 ? 28.029 8.725 -14.223 1.00 78.94 120 SER A C 1
ATOM 920 O O . SER A 1 120 ? 29.192 8.860 -14.605 1.00 78.94 120 SER A O 1
ATOM 922 N N . ARG A 1 121 ? 27.230 7.771 -14.723 1.00 75.50 121 ARG A N 1
ATOM 923 C CA . ARG A 1 121 ? 27.649 6.850 -15.794 1.00 75.50 121 ARG A CA 1
ATOM 924 C C . ARG A 1 121 ? 27.652 7.521 -17.162 1.00 75.50 121 ARG A C 1
ATOM 926 O O . ARG A 1 121 ? 28.576 7.279 -17.932 1.00 75.50 121 ARG A O 1
ATOM 933 N N . ASP A 1 122 ? 26.672 8.376 -17.439 1.00 70.75 122 ASP A N 1
ATOM 934 C CA . ASP A 1 122 ? 26.610 9.099 -18.712 1.00 70.75 122 ASP A CA 1
ATOM 935 C C . ASP A 1 122 ? 27.696 10.179 -18.822 1.00 70.75 122 ASP A C 1
ATOM 937 O O . ASP A 1 122 ? 28.276 10.342 -19.891 1.00 70.75 122 ASP A O 1
ATOM 941 N N . GLY A 1 123 ? 28.077 10.824 -17.713 1.00 62.41 123 GLY A N 1
ATOM 942 C CA . GLY A 1 123 ? 29.204 11.769 -17.681 1.00 62.41 123 GLY A CA 1
ATOM 943 C C . GLY A 1 123 ? 30.597 11.138 -17.838 1.00 62.41 123 GLY A C 1
ATOM 944 O O . GLY A 1 123 ? 31.577 11.864 -17.964 1.00 62.41 123 GLY A O 1
ATOM 945 N N . SER A 1 124 ? 30.698 9.803 -17.827 1.00 60.44 124 SER A N 1
ATOM 946 C CA . SER A 1 124 ? 31.964 9.061 -17.956 1.00 60.44 124 SER A CA 1
ATOM 947 C C . SER A 1 124 ? 32.163 8.424 -19.340 1.00 60.44 124 SER A C 1
ATOM 949 O O . SER A 1 124 ? 33.145 7.708 -19.530 1.00 60.44 124 SER A O 1
ATOM 951 N N . ARG A 1 125 ? 31.250 8.635 -20.305 1.00 63.34 125 ARG A N 1
ATOM 952 C CA . ARG A 1 125 ? 31.474 8.226 -21.701 1.00 63.34 125 ARG A CA 1
ATOM 953 C C . ARG A 1 125 ? 32.515 9.168 -22.326 1.00 63.34 125 ARG A C 1
ATOM 955 O O . ARG A 1 125 ? 32.222 10.355 -22.447 1.00 63.34 125 ARG A O 1
ATOM 962 N N . PRO A 1 126 ? 33.713 8.683 -22.704 1.00 61.06 126 PRO A N 1
ATOM 963 C CA . PRO A 1 126 ? 34.663 9.500 -23.439 1.00 61.06 126 PRO A CA 1
ATOM 964 C C . PRO A 1 126 ? 34.069 9.830 -24.808 1.00 61.06 126 PRO A C 1
ATOM 966 O O . PRO A 1 126 ? 33.535 8.951 -25.484 1.00 61.06 126 PRO A O 1
ATOM 969 N N . ASP A 1 127 ? 34.170 11.096 -25.195 1.00 64.19 127 ASP A N 1
ATOM 970 C CA . ASP A 1 127 ? 33.794 11.610 -26.510 1.00 64.19 127 ASP A CA 1
ATOM 971 C C . ASP A 1 127 ? 34.834 11.120 -27.538 1.00 64.19 127 ASP A C 1
ATOM 973 O O . ASP A 1 127 ? 35.753 11.836 -27.928 1.00 64.19 127 ASP A O 1
ATOM 977 N N . THR A 1 128 ? 34.789 9.832 -27.889 1.00 63.81 128 THR A N 1
ATOM 978 C CA . THR A 1 128 ? 35.578 9.258 -28.988 1.00 63.81 128 THR A CA 1
ATOM 979 C C . THR A 1 128 ? 34.810 9.436 -30.286 1.00 63.81 128 THR A C 1
ATOM 981 O O . THR A 1 128 ? 34.234 8.476 -30.780 1.00 63.81 128 THR A O 1
ATOM 984 N N . ASP A 1 129 ? 34.755 10.670 -30.779 1.00 63.03 129 ASP A N 1
ATOM 985 C CA . ASP A 1 129 ? 34.535 10.989 -32.195 1.00 63.03 129 ASP A CA 1
ATOM 986 C C . ASP A 1 129 ? 34.843 12.478 -32.443 1.00 63.03 129 ASP A C 1
ATOM 988 O O . ASP A 1 129 ? 33.951 13.328 -32.479 1.00 63.03 129 ASP A O 1
ATOM 992 N N . ARG A 1 130 ? 36.132 12.801 -32.607 1.00 51.84 130 ARG A N 1
ATOM 993 C CA . ARG A 1 130 ? 36.615 13.968 -33.364 1.00 51.84 130 ARG A CA 1
ATOM 994 C C . ARG A 1 130 ? 37.950 13.674 -34.024 1.00 51.84 130 ARG A C 1
ATOM 996 O O . ARG A 1 130 ? 38.829 13.114 -33.334 1.00 51.84 130 ARG A O 1
#

Organism: NCBI:txid2691917

Radius of gyration: 19.63 Å; chains: 1; bounding box: 58×26×53 Å

Foldseek 3Di:
DVPVVVVLVVVLVVLQVVLVVVQVVCCVPVVDDCLVVLLVVLCSRLNVSQQPSLQVCLPVPPPDPSLVSLQRSLQVLLVSLPVSLPPVPDPSNVVSCCVNVVSVVVNVVVVVVVVVVVVVVVVPDPPPDD

Secondary structure (DSSP, 8-state):
-HHHHHHHHHHHHHHHHHHHHHHHHHHHHH---GGG-HHHHHIIIIIIIIIHHHHHHHHH--SS-HHHHHHHHHHHHHHHHHHH-SSS-SHHHHHHHHHHHHHHHHHHHHHHHHHHHHHHHHTT------